Protein AF-A0A925FSD6-F1 (afdb_monomer_lite)

Sequence (139 aa):
MIKRYMHKRERYFAMLNDNRIVRPFDWGTEFITDHPNGDDPRKLFAEYSREMVANSAEFFFSPEISDFDLEGNQLIWTSGIKTPSIENNTSYATYFPHETNKKSAVLVLPHWNAKAGTYFDLCKFFNKVGISALRLTLP

pLDDT: mean 90.01, std 7.44, range [60.88, 97.56]

Radius of gyration: 20.91 Å; chains: 1; bounding box: 50×46×48 Å

Structure (mmCIF, N/CA/C/O backbone):
data_AF-A0A925FSD6-F1
#
_entry.id   AF-A0A925FSD6-F1
#
loop_
_atom_site.group_PDB
_atom_site.id
_atom_site.type_symbol
_atom_site.label_atom_id
_atom_site.label_alt_id
_atom_site.label_comp_id
_atom_site.label_asym_id
_atom_site.label_entity_id
_atom_site.label_seq_id
_atom_site.pdbx_PDB_ins_code
_atom_site.Cartn_x
_atom_site.Cartn_y
_atom_site.Cartn_z
_atom_site.occupancy
_atom_site.B_iso_or_equiv
_atom_site.auth_seq_id
_atom_site.auth_comp_id
_atom_site.auth_asym_id
_atom_site.auth_atom_id
_atom_site.pdbx_PDB_model_num
ATOM 1 N N . MET A 1 1 ? -28.903 21.235 -17.300 1.00 74.19 1 MET A N 1
ATOM 2 C CA . MET A 1 1 ? -28.249 22.291 -16.488 1.00 74.19 1 MET A CA 1
ATOM 3 C C . MET A 1 1 ? -26.947 21.803 -15.840 1.00 74.19 1 MET A C 1
ATOM 5 O O . MET A 1 1 ? -25.910 22.399 -16.099 1.00 74.19 1 MET A O 1
ATOM 9 N N . ILE A 1 2 ? -26.963 20.671 -15.122 1.00 90.38 2 ILE A N 1
ATOM 10 C CA . ILE A 1 2 ? -25.781 20.072 -14.460 1.00 90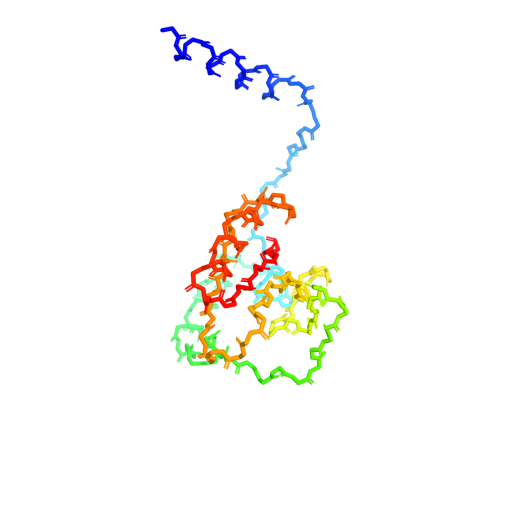.38 2 ILE A CA 1
ATOM 11 C C . ILE A 1 2 ? -24.634 19.740 -15.432 1.00 90.38 2 ILE A C 1
ATOM 13 O O . ILE A 1 2 ? -23.498 20.114 -15.171 1.00 90.38 2 ILE A O 1
ATOM 17 N N . LYS A 1 3 ? -24.922 19.157 -16.605 1.00 93.69 3 LYS A N 1
ATOM 18 C CA . LYS A 1 3 ? -23.896 18.824 -17.615 1.00 93.69 3 LYS A CA 1
ATOM 19 C C . LYS A 1 3 ? -23.024 20.024 -18.028 1.00 93.69 3 LYS A C 1
ATOM 21 O O . LYS A 1 3 ? -21.804 19.927 -18.046 1.00 93.69 3 LYS A O 1
ATOM 26 N N . ARG A 1 4 ? -23.636 21.181 -18.332 1.00 93.00 4 ARG A N 1
ATOM 27 C CA . ARG A 1 4 ? -22.888 22.407 -18.697 1.00 93.00 4 ARG A CA 1
ATOM 28 C C . ARG A 1 4 ? -22.052 22.929 -17.530 1.00 93.00 4 ARG A C 1
ATOM 30 O O . ARG A 1 4 ? -20.959 23.432 -17.764 1.00 93.00 4 ARG A O 1
ATOM 37 N N . TYR A 1 5 ? -22.559 22.814 -16.305 1.00 94.69 5 TYR A N 1
ATOM 38 C CA . TYR A 1 5 ? -21.832 23.200 -15.099 1.00 94.69 5 TYR A CA 1
ATOM 39 C C . TYR A 1 5 ? -20.616 22.293 -14.853 1.00 94.69 5 TYR A C 1
ATOM 41 O O . TYR A 1 5 ? -19.513 22.807 -14.677 1.00 94.69 5 TYR A O 1
ATOM 49 N N . MET A 1 6 ? -20.788 20.968 -14.934 1.00 93.06 6 MET A N 1
ATOM 50 C CA . MET A 1 6 ? -19.700 19.993 -14.787 1.00 93.06 6 MET A CA 1
ATOM 51 C C . MET A 1 6 ? -18.613 20.210 -15.841 1.00 93.06 6 MET A C 1
ATOM 53 O O . MET A 1 6 ? -17.461 20.417 -15.478 1.00 93.06 6 MET A O 1
ATOM 57 N N . HIS A 1 7 ? -18.979 20.317 -17.123 1.00 92.56 7 HIS A N 1
ATOM 58 C CA . HIS A 1 7 ? -18.000 20.561 -18.188 1.00 92.56 7 HIS A CA 1
ATOM 59 C C . HIS A 1 7 ? -17.280 21.910 -18.070 1.00 92.56 7 HIS A C 1
ATOM 61 O O . HIS A 1 7 ? -16.116 22.017 -18.455 1.00 92.56 7 HIS A O 1
ATOM 67 N N . LYS A 1 8 ? -17.949 22.960 -17.566 1.00 94.06 8 LYS A N 1
ATOM 68 C CA . LYS A 1 8 ? -17.285 24.243 -17.288 1.00 94.06 8 LYS A CA 1
ATOM 69 C C . LYS A 1 8 ? -16.263 24.104 -16.160 1.00 94.06 8 LYS A C 1
ATOM 71 O O . LYS A 1 8 ? -15.163 24.626 -16.299 1.00 94.06 8 LYS A O 1
ATOM 76 N N . ARG A 1 9 ? -16.600 23.391 -15.078 1.00 92.62 9 ARG A N 1
ATOM 77 C CA . ARG A 1 9 ? -15.670 23.125 -13.969 1.00 92.62 9 ARG A CA 1
ATOM 78 C C . ARG A 1 9 ? -14.493 22.256 -14.394 1.00 92.62 9 ARG A C 1
ATOM 80 O O . ARG A 1 9 ? -13.369 22.600 -14.060 1.00 92.62 9 ARG A O 1
ATOM 87 N N . GLU A 1 10 ? -14.734 21.181 -15.139 1.00 88.25 10 GLU A N 1
ATOM 88 C CA . GLU A 1 10 ? -13.666 20.323 -15.668 1.00 88.25 10 GLU A CA 1
ATOM 89 C C . GLU A 1 10 ? -12.696 21.117 -16.535 1.00 88.25 10 GLU A C 1
ATOM 91 O O . GLU A 1 10 ? -11.500 21.072 -16.280 1.00 88.25 10 GLU A O 1
ATOM 96 N N . ARG A 1 11 ? -13.197 21.901 -17.505 1.00 88.62 11 ARG A N 1
ATOM 97 C CA . ARG A 1 11 ? -12.330 22.754 -18.335 1.00 88.62 11 ARG A CA 1
ATOM 98 C C . ARG A 1 11 ? -11.541 23.755 -17.503 1.00 88.62 11 ARG A C 1
ATOM 100 O O . ARG A 1 11 ? -10.352 23.907 -17.739 1.00 88.62 11 ARG A O 1
ATOM 107 N N . TYR A 1 12 ? -12.187 24.409 -16.537 1.00 90.69 12 TYR A N 1
ATOM 108 C CA . TYR A 1 12 ? -11.521 25.363 -15.655 1.00 90.69 12 TYR A CA 1
ATOM 109 C C . TYR A 1 12 ? -10.362 24.713 -14.892 1.00 90.69 12 TYR A C 1
ATOM 111 O O . TYR A 1 12 ? -9.248 25.210 -14.971 1.00 90.69 12 TYR A O 1
ATOM 119 N N . PHE A 1 13 ? -10.588 23.577 -14.222 1.00 85.94 13 PHE A N 1
ATOM 120 C CA . PHE A 1 13 ? -9.529 22.886 -13.477 1.00 85.94 13 PHE A CA 1
ATOM 121 C C . PHE A 1 13 ? -8.459 22.267 -14.382 1.00 85.94 13 PHE A C 1
ATOM 123 O O . PHE A 1 13 ? -7.284 22.317 -14.034 1.00 85.94 13 PHE A O 1
ATOM 130 N N . ALA A 1 14 ? -8.841 21.727 -15.542 1.00 81.31 14 ALA A N 1
ATOM 131 C CA . ALA A 1 14 ? -7.902 21.158 -16.506 1.00 81.31 14 ALA A CA 1
ATOM 132 C C . ALA A 1 14 ? -6.967 22.211 -17.122 1.00 81.31 14 ALA A C 1
ATOM 134 O O . ALA A 1 14 ? -5.852 21.873 -17.499 1.00 81.31 14 ALA A O 1
ATOM 135 N N . MET A 1 15 ? -7.416 23.467 -17.226 1.00 84.25 15 MET A N 1
ATOM 136 C CA . MET A 1 15 ? -6.644 24.588 -17.780 1.00 84.25 15 MET A CA 1
ATOM 137 C C . MET A 1 15 ? -5.989 25.468 -16.705 1.00 84.25 15 MET A C 1
ATOM 139 O O . MET A 1 15 ? -5.279 26.406 -17.047 1.00 84.25 15 MET A O 1
ATOM 143 N N . LEU A 1 16 ? -6.242 25.209 -15.417 1.00 82.44 16 LEU A N 1
ATOM 144 C CA . LEU A 1 16 ? -5.769 26.066 -14.326 1.00 82.44 16 LEU A CA 1
ATOM 145 C C . LEU A 1 16 ? -4.259 25.965 -14.094 1.00 82.44 16 LEU A C 1
ATOM 147 O O . LEU A 1 16 ? -3.644 26.917 -13.626 1.00 82.44 16 LEU A O 1
ATOM 151 N N . ASN A 1 17 ? -3.688 24.798 -14.395 1.00 73.00 17 ASN A N 1
ATOM 152 C CA . ASN A 1 17 ? -2.285 24.485 -14.172 1.00 73.00 17 ASN A CA 1
ATOM 153 C C . ASN A 1 17 ? -1.657 24.062 -15.503 1.00 73.00 17 ASN A C 1
ATOM 155 O O . ASN A 1 17 ? -2.080 23.062 -16.079 1.00 73.00 17 ASN A O 1
ATOM 159 N N . ASP A 1 18 ? -0.614 24.765 -15.943 1.00 68.25 18 ASP A N 1
ATOM 160 C CA . ASP A 1 18 ? 0.196 24.393 -17.117 1.00 68.25 18 ASP A CA 1
ATOM 161 C C . ASP A 1 18 ? 1.477 23.634 -16.715 1.00 68.25 18 ASP A C 1
ATOM 163 O O . ASP A 1 18 ? 2.457 23.547 -17.444 1.00 68.25 18 ASP A O 1
ATOM 167 N N . ASN A 1 19 ? 1.480 23.037 -15.517 1.00 75.56 19 ASN A N 1
ATOM 168 C CA . ASN A 1 19 ? 2.630 22.312 -14.960 1.00 75.56 19 ASN A CA 1
ATOM 169 C C . ASN A 1 19 ? 2.820 20.925 -15.606 1.00 75.56 19 ASN A C 1
ATOM 171 O O . ASN A 1 19 ? 3.410 20.022 -15.007 1.00 75.56 19 ASN A O 1
ATOM 175 N N . ARG A 1 20 ? 2.251 20.700 -16.794 1.00 77.25 20 ARG A N 1
ATOM 176 C CA . ARG A 1 20 ? 2.264 19.399 -17.451 1.00 77.25 20 ARG A CA 1
ATOM 177 C C . ARG A 1 20 ? 3.593 19.222 -18.171 1.00 77.25 20 ARG A C 1
ATOM 179 O O . ARG A 1 20 ? 3.814 19.754 -19.251 1.00 77.25 20 AR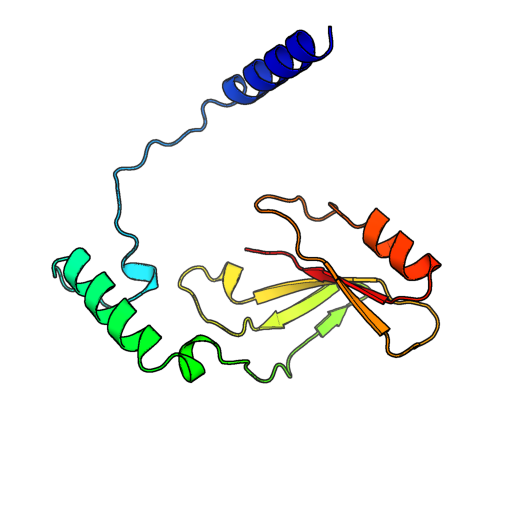G A O 1
ATOM 186 N N . ILE A 1 21 ? 4.471 18.431 -17.573 1.00 82.06 21 ILE A N 1
ATOM 187 C CA . ILE A 1 21 ? 5.751 18.081 -18.181 1.00 82.06 21 ILE A CA 1
ATOM 188 C C . ILE A 1 21 ? 5.504 16.961 -19.195 1.00 82.06 21 ILE A C 1
ATOM 190 O O . ILE A 1 21 ? 5.141 15.845 -18.819 1.00 82.06 21 ILE A O 1
ATOM 194 N N . VAL A 1 22 ? 5.690 17.253 -20.483 1.00 85.88 22 VAL A N 1
ATOM 195 C CA . VAL A 1 22 ? 5.730 16.218 -21.523 1.00 85.88 22 VAL A CA 1
ATOM 196 C C . VAL A 1 22 ? 7.070 15.502 -21.405 1.00 85.88 22 VAL A C 1
ATOM 198 O O . VAL A 1 22 ? 8.120 16.109 -21.604 1.00 85.88 22 VAL A O 1
ATOM 201 N N . ARG A 1 23 ? 7.035 14.218 -21.048 1.00 86.31 23 ARG A N 1
ATOM 202 C CA . ARG A 1 23 ? 8.223 13.362 -21.002 1.00 86.31 23 ARG A CA 1
ATOM 203 C C . ARG A 1 23 ? 8.308 12.524 -22.281 1.00 86.31 23 ARG A C 1
ATOM 205 O O . ARG A 1 23 ? 7.257 12.183 -22.832 1.00 86.31 23 ARG A O 1
ATOM 212 N N . PRO A 1 24 ? 9.521 12.209 -22.769 1.00 92.12 24 PRO A N 1
ATOM 213 C CA . PRO A 1 24 ? 9.674 11.196 -23.805 1.00 92.12 24 PRO A CA 1
ATOM 214 C C . PRO A 1 24 ? 9.104 9.861 -23.313 1.00 92.12 24 PRO A C 1
ATOM 216 O O . PRO A 1 24 ? 9.014 9.620 -22.109 1.00 92.12 24 PRO A O 1
ATOM 219 N N . PHE A 1 25 ? 8.695 9.015 -24.256 1.00 90.62 25 PHE A N 1
ATOM 220 C CA . PHE A 1 25 ? 8.275 7.659 -23.932 1.00 90.62 25 PHE A CA 1
ATOM 221 C C . PHE A 1 25 ? 9.445 6.888 -23.315 1.00 90.62 25 PHE A C 1
ATOM 223 O O . PHE A 1 25 ? 10.552 6.922 -23.852 1.00 90.62 25 PHE A O 1
ATOM 230 N N . ASP A 1 26 ? 9.160 6.186 -22.224 1.00 88.19 26 ASP A N 1
ATOM 231 C CA . ASP A 1 26 ? 10.088 5.290 -21.551 1.00 88.19 26 ASP A CA 1
ATOM 232 C C . ASP A 1 26 ? 9.382 3.960 -21.277 1.00 88.19 26 ASP A C 1
ATOM 234 O O . ASP A 1 26 ? 8.165 3.922 -21.065 1.00 88.19 26 ASP A O 1
ATOM 238 N N . TRP A 1 27 ? 10.138 2.869 -21.324 1.00 89.88 27 TRP A N 1
ATOM 239 C CA . TRP A 1 27 ? 9.614 1.518 -21.152 1.00 89.88 27 TRP A CA 1
ATOM 240 C C . TRP A 1 27 ? 9.415 1.146 -19.682 1.00 89.88 27 TRP A C 1
ATOM 242 O O . TRP A 1 27 ? 8.626 0.244 -19.408 1.00 89.88 27 TRP A O 1
ATOM 252 N N . GLY A 1 28 ? 10.097 1.817 -18.748 1.00 89.50 28 GLY A N 1
ATOM 253 C CA . GLY A 1 28 ? 9.998 1.503 -17.321 1.00 89.50 28 GLY A CA 1
ATOM 254 C C . GLY A 1 28 ? 10.665 0.172 -16.954 1.00 89.50 28 GLY A C 1
ATOM 255 O O . GLY A 1 28 ? 10.182 -0.548 -16.080 1.00 89.50 28 GLY A O 1
ATOM 256 N N . THR A 1 29 ? 11.730 -0.219 -17.663 1.00 90.62 29 THR A N 1
ATOM 257 C CA . THR A 1 29 ? 12.426 -1.497 -17.426 1.00 90.62 29 THR A CA 1
ATOM 258 C C . THR A 1 29 ? 13.055 -1.583 -16.036 1.00 90.62 29 THR A C 1
ATOM 260 O O . THR A 1 29 ? 13.195 -2.675 -15.498 1.00 90.62 29 THR A O 1
ATOM 263 N N . GLU A 1 30 ? 13.358 -0.444 -15.417 1.00 86.75 30 GLU A N 1
ATOM 264 C CA . GLU A 1 30 ? 13.863 -0.324 -14.047 1.00 86.75 30 GLU A CA 1
ATOM 265 C C . GLU A 1 30 ? 12.923 -0.902 -12.975 1.00 86.75 30 GLU A C 1
ATOM 267 O O . GLU A 1 30 ? 13.350 -1.127 -11.847 1.00 86.75 30 GLU A O 1
ATOM 272 N N . PHE A 1 31 ? 11.649 -1.154 -13.303 1.00 87.44 31 PHE A N 1
ATOM 273 C CA . PHE A 1 31 ? 10.684 -1.768 -12.384 1.00 87.44 31 PHE A CA 1
ATOM 274 C C . PHE A 1 31 ? 10.611 -3.298 -12.490 1.00 87.44 31 PHE A C 1
ATOM 276 O O . PHE A 1 31 ? 9.952 -3.923 -11.663 1.00 87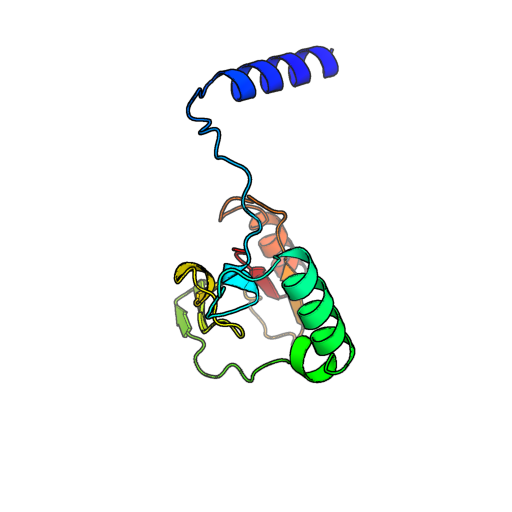.44 31 PHE A O 1
ATOM 283 N N . ILE A 1 32 ? 11.249 -3.901 -13.500 1.00 88.56 32 ILE A N 1
ATOM 284 C CA . ILE A 1 32 ? 11.234 -5.358 -13.727 1.00 88.56 32 ILE A CA 1
ATOM 285 C C . ILE A 1 32 ? 12.631 -5.987 -13.767 1.00 88.56 32 ILE A C 1
ATOM 287 O O . ILE A 1 32 ? 12.746 -7.207 -13.700 1.00 88.56 32 ILE A O 1
ATOM 291 N N . THR A 1 33 ? 13.688 -5.182 -13.886 1.00 83.44 33 THR A N 1
ATOM 292 C CA . THR A 1 33 ? 15.079 -5.640 -13.842 1.00 83.44 33 THR A CA 1
ATOM 293 C C . THR A 1 33 ? 15.971 -4.605 -13.164 1.00 83.44 33 THR A C 1
ATOM 295 O O . THR A 1 33 ? 15.855 -3.406 -13.419 1.00 83.44 33 THR A O 1
ATOM 298 N N . ASP A 1 34 ? 16.904 -5.076 -12.334 1.00 73.62 34 ASP A N 1
ATOM 299 C CA . ASP A 1 34 ? 17.904 -4.226 -11.684 1.00 73.62 34 ASP A CA 1
ATOM 300 C C . ASP A 1 34 ? 18.950 -3.702 -12.680 1.00 73.62 34 ASP A C 1
ATOM 302 O O . ASP A 1 34 ? 19.581 -2.668 -12.444 1.00 73.62 34 ASP A O 1
ATOM 306 N N . HIS A 1 35 ? 19.181 -4.422 -13.785 1.00 68.31 35 HIS A N 1
ATOM 307 C CA . HIS A 1 35 ? 20.205 -4.112 -14.785 1.00 68.31 35 HIS A CA 1
ATOM 308 C C . HIS A 1 35 ? 19.591 -4.166 -16.187 1.00 68.31 35 HIS A C 1
ATOM 310 O O . HIS A 1 35 ? 19.655 -5.207 -16.850 1.00 68.31 35 HIS A O 1
ATOM 316 N N . PRO A 1 36 ? 19.015 -3.057 -16.681 1.00 62.44 36 PRO A N 1
ATOM 317 C CA . PRO A 1 36 ? 18.691 -2.930 -18.088 1.00 62.44 36 PRO A CA 1
ATOM 318 C C . PRO A 1 36 ? 20.014 -2.779 -18.849 1.00 62.44 36 PRO A C 1
ATOM 320 O O . PRO A 1 36 ? 20.438 -1.680 -19.206 1.00 62.44 36 PRO A O 1
ATOM 323 N N . ASN A 1 37 ? 20.711 -3.892 -19.092 1.00 60.88 37 ASN A N 1
ATOM 324 C CA . ASN A 1 37 ? 21.642 -3.946 -20.215 1.00 60.88 37 ASN A CA 1
ATOM 325 C C . ASN A 1 37 ? 20.849 -3.505 -21.454 1.00 60.88 37 ASN A C 1
ATOM 327 O O . ASN A 1 37 ? 19.639 -3.707 -21.482 1.00 60.88 37 ASN A O 1
ATOM 331 N N . GLY A 1 38 ? 21.481 -2.859 -22.440 1.00 63.38 38 GLY A N 1
ATOM 332 C CA . GLY A 1 38 ? 20.823 -2.249 -23.615 1.00 63.38 38 GLY A CA 1
ATOM 333 C C . GLY A 1 38 ? 20.079 -3.212 -24.562 1.00 63.38 38 GLY A C 1
ATOM 334 O O . GLY A 1 38 ? 20.017 -2.976 -25.767 1.00 63.38 38 GLY A O 1
ATOM 335 N N . ASP A 1 39 ? 19.567 -4.309 -24.021 1.00 73.06 39 ASP A N 1
ATOM 336 C CA . ASP A 1 39 ? 18.676 -5.294 -24.582 1.00 73.06 39 ASP A CA 1
ATOM 337 C C . ASP A 1 39 ? 17.335 -4.682 -24.993 1.00 73.06 39 ASP A C 1
ATOM 339 O O . ASP A 1 39 ? 16.872 -3.653 -24.498 1.00 73.06 39 ASP A O 1
ATOM 343 N N . ASP A 1 40 ? 16.690 -5.354 -25.942 1.00 88.69 40 ASP A N 1
ATOM 344 C CA . ASP A 1 40 ? 15.381 -4.963 -26.443 1.00 88.69 40 ASP A CA 1
ATOM 345 C C . ASP A 1 40 ? 14.333 -5.053 -25.313 1.00 88.69 40 ASP A C 1
ATOM 347 O O . ASP A 1 40 ? 14.056 -6.162 -24.840 1.00 88.69 40 ASP A O 1
ATOM 351 N N . PRO A 1 41 ? 13.684 -3.940 -24.916 1.00 90.75 41 PRO A N 1
ATOM 352 C CA . PRO A 1 41 ? 12.741 -3.920 -23.797 1.00 90.75 41 PRO A CA 1
ATOM 353 C C . PRO A 1 41 ? 11.576 -4.890 -24.000 1.00 90.75 41 PRO A C 1
ATOM 355 O O . PRO A 1 41 ? 11.063 -5.465 -23.045 1.00 90.75 41 PRO A O 1
ATOM 358 N N . ARG A 1 42 ? 11.190 -5.167 -25.250 1.00 91.62 42 ARG A N 1
ATOM 359 C CA . ARG A 1 42 ? 10.130 -6.139 -25.554 1.00 91.62 42 ARG A CA 1
ATOM 360 C C . ARG A 1 42 ? 10.520 -7.555 -25.143 1.00 91.62 42 ARG A C 1
ATOM 362 O O . ARG A 1 42 ? 9.663 -8.309 -24.689 1.00 91.62 42 ARG A O 1
ATOM 369 N N . LYS A 1 43 ? 11.795 -7.919 -25.316 1.00 91.38 43 LYS A N 1
ATOM 370 C CA . LYS A 1 43 ? 12.310 -9.231 -24.910 1.00 91.38 43 LYS A CA 1
ATOM 371 C C . LYS A 1 43 ? 12.352 -9.337 -23.393 1.00 91.38 43 LYS A C 1
ATOM 373 O O . LYS A 1 43 ? 11.830 -10.316 -22.873 1.00 91.38 43 LYS A O 1
ATOM 378 N N . LEU A 1 44 ? 12.841 -8.293 -22.717 1.00 91.50 44 LEU A N 1
ATOM 379 C CA . LEU A 1 44 ? 12.853 -8.214 -21.254 1.00 91.50 44 LEU A CA 1
ATOM 380 C C . LEU A 1 44 ? 11.452 -8.442 -20.671 1.00 91.50 44 LEU A C 1
ATOM 382 O O . LEU A 1 44 ? 11.261 -9.342 -19.859 1.00 91.50 44 LEU A O 1
ATOM 386 N N . PHE A 1 45 ? 10.440 -7.711 -21.147 1.00 93.00 45 PHE A N 1
ATOM 387 C CA . PHE A 1 45 ? 9.064 -7.893 -20.671 1.00 93.00 45 PHE A CA 1
ATOM 388 C C . PHE A 1 45 ? 8.490 -9.280 -20.989 1.00 93.00 45 PHE A C 1
ATOM 390 O O . PHE A 1 45 ? 7.763 -9.841 -20.167 1.00 93.00 45 PHE A O 1
ATOM 397 N N . ALA A 1 46 ? 8.788 -9.844 -22.163 1.00 93.81 46 ALA A N 1
ATOM 398 C CA . ALA A 1 46 ? 8.299 -11.167 -22.546 1.00 93.81 46 ALA A CA 1
ATOM 399 C C . ALA A 1 46 ? 8.915 -12.287 -21.691 1.00 93.81 46 ALA A C 1
ATOM 401 O O . ALA A 1 46 ? 8.217 -13.234 -21.325 1.00 93.81 46 ALA A O 1
ATOM 402 N N . GLU A 1 47 ? 10.206 -12.186 -21.379 1.00 93.00 47 GLU A N 1
ATOM 403 C CA . GLU A 1 47 ? 10.923 -13.131 -20.520 1.00 93.00 47 GLU A CA 1
ATOM 404 C C . GLU A 1 47 ? 10.465 -13.008 -19.071 1.00 93.00 47 GLU A C 1
ATOM 406 O O . GLU A 1 47 ? 10.027 -14.007 -18.502 1.00 93.00 47 GLU A O 1
ATOM 411 N N . TYR A 1 48 ? 10.420 -11.785 -18.538 1.00 92.75 48 TYR A N 1
ATOM 412 C CA . TYR A 1 48 ? 9.904 -11.504 -17.200 1.00 92.75 48 TYR A CA 1
ATOM 413 C C . TYR A 1 48 ? 8.478 -12.038 -17.020 1.00 92.75 48 TYR A C 1
ATOM 415 O O . TYR A 1 48 ? 8.184 -12.753 -16.067 1.00 92.75 48 TYR A O 1
ATOM 423 N N . SER A 1 49 ? 7.584 -11.769 -17.977 1.00 94.81 49 SER A N 1
ATOM 424 C CA . SER A 1 49 ? 6.201 -12.262 -17.915 1.00 94.81 49 SER A CA 1
ATOM 425 C C . SER A 1 49 ? 6.138 -13.789 -17.910 1.00 94.81 49 SER A C 1
ATOM 427 O O . SER A 1 49 ? 5.340 -14.372 -17.179 1.00 94.81 49 SER A O 1
ATOM 429 N N . ARG A 1 50 ? 6.975 -14.457 -18.715 1.00 96.12 50 ARG A N 1
ATOM 430 C CA . ARG A 1 50 ? 7.043 -15.924 -18.756 1.00 96.12 50 ARG A CA 1
ATOM 431 C C . ARG A 1 50 ? 7.501 -16.489 -17.414 1.00 96.12 50 ARG A C 1
ATOM 433 O O . ARG A 1 50 ? 6.915 -17.461 -16.946 1.00 96.12 50 ARG A O 1
ATOM 440 N N . GLU A 1 51 ? 8.518 -15.883 -16.814 1.00 94.75 51 GLU A N 1
ATOM 441 C CA . GLU A 1 51 ? 9.059 -16.284 -15.517 1.00 94.75 51 GLU A CA 1
ATOM 442 C C . GLU A 1 51 ? 8.051 -16.071 -14.384 1.00 94.75 51 GLU A C 1
ATOM 444 O O . GLU A 1 51 ? 7.781 -17.004 -13.632 1.00 94.75 51 GLU A O 1
ATOM 449 N N . MET A 1 52 ? 7.413 -14.899 -14.308 1.00 94.31 52 MET A N 1
ATOM 450 C CA . MET A 1 52 ? 6.425 -14.599 -13.263 1.00 94.31 52 MET A CA 1
ATOM 451 C C . MET A 1 52 ? 5.186 -15.487 -13.352 1.00 94.31 52 MET A C 1
ATOM 453 O O . MET A 1 52 ? 4.622 -15.874 -12.331 1.00 94.31 52 MET A O 1
ATOM 457 N N . VAL A 1 53 ? 4.768 -15.860 -14.564 1.00 96.25 53 VAL A N 1
ATOM 458 C CA . VAL A 1 53 ? 3.680 -16.830 -14.748 1.00 96.25 53 VAL A CA 1
ATOM 459 C C . VAL A 1 53 ? 4.112 -18.231 -14.310 1.00 96.25 53 VAL A C 1
ATOM 461 O O . VAL A 1 53 ? 3.330 -18.923 -13.661 1.00 96.25 53 VAL A O 1
ATOM 464 N N . ALA A 1 54 ? 5.339 -18.655 -14.631 1.00 97.56 54 ALA A N 1
ATOM 465 C CA . ALA A 1 54 ? 5.861 -19.957 -14.211 1.00 97.56 54 ALA A CA 1
ATOM 466 C C . ALA A 1 54 ? 6.045 -20.053 -12.684 1.00 97.56 54 ALA A C 1
ATOM 468 O O . ALA A 1 54 ? 5.801 -21.112 -12.108 1.00 97.56 54 ALA A O 1
ATOM 469 N N . ASN A 1 55 ? 6.405 -18.942 -12.034 1.00 95.81 55 ASN A N 1
ATOM 470 C CA . ASN A 1 55 ? 6.653 -18.830 -10.596 1.00 95.81 55 ASN A CA 1
ATOM 471 C C . ASN A 1 55 ? 5.563 -18.013 -9.878 1.00 95.81 55 ASN A C 1
ATOM 473 O O . ASN A 1 55 ? 5.838 -17.251 -8.953 1.00 95.81 55 ASN A O 1
ATOM 477 N N . SER A 1 56 ? 4.296 -18.166 -10.277 1.00 94.88 56 SER A N 1
ATOM 478 C CA . SER A 1 56 ? 3.211 -17.294 -9.800 1.00 94.88 56 SER A CA 1
ATOM 479 C C . SER A 1 56 ? 3.016 -17.309 -8.280 1.00 94.88 56 SER A C 1
ATOM 481 O O . SER A 1 56 ? 2.564 -16.322 -7.709 1.00 94.88 56 SER A O 1
ATOM 483 N N . ALA A 1 57 ? 3.336 -18.423 -7.616 1.00 94.19 57 ALA A N 1
ATOM 484 C CA . ALA A 1 57 ? 3.259 -18.521 -6.159 1.00 94.19 57 ALA A CA 1
ATOM 485 C C . ALA A 1 57 ? 4.251 -17.576 -5.461 1.00 94.19 57 ALA A C 1
ATOM 487 O O . ALA A 1 57 ? 3.909 -16.983 -4.443 1.00 94.19 57 ALA A O 1
ATOM 488 N N . GLU A 1 58 ? 5.447 -17.416 -6.030 1.00 90.19 58 GLU A N 1
ATOM 489 C CA . GLU A 1 58 ? 6.438 -16.453 -5.558 1.00 90.19 58 GLU A CA 1
ATOM 490 C C . GLU A 1 58 ? 6.019 -15.027 -5.915 1.00 90.19 58 GLU A C 1
ATOM 492 O O . GLU A 1 58 ? 6.134 -14.144 -5.082 1.00 90.19 58 GLU A O 1
ATOM 497 N N . PHE A 1 59 ? 5.434 -14.797 -7.094 1.00 88.12 59 PHE A N 1
ATOM 498 C CA . PHE A 1 59 ? 4.937 -13.467 -7.469 1.00 88.12 59 PHE A CA 1
ATOM 499 C C . PHE A 1 59 ? 3.805 -12.960 -6.555 1.00 88.12 59 PHE A C 1
ATOM 501 O O . PHE A 1 59 ? 3.779 -11.790 -6.182 1.00 88.12 59 PHE A O 1
ATOM 508 N N . PHE A 1 60 ? 2.869 -13.835 -6.173 1.00 89.88 60 PHE A N 1
ATOM 509 C CA . PHE A 1 60 ? 1.750 -13.516 -5.275 1.00 89.88 60 PHE A CA 1
ATOM 510 C C . PHE A 1 60 ? 2.033 -13.866 -3.808 1.00 89.88 60 PHE A C 1
ATOM 512 O O . PHE A 1 60 ? 1.095 -14.087 -3.034 1.00 89.88 60 PHE A O 1
ATOM 519 N N . PHE A 1 61 ? 3.306 -13.954 -3.418 1.00 91.31 61 PHE A N 1
ATOM 520 C CA . PHE A 1 61 ? 3.658 -14.268 -2.041 1.00 91.31 61 PHE A CA 1
ATOM 521 C C . PHE A 1 61 ? 3.117 -13.212 -1.066 1.00 91.31 61 PHE A C 1
ATOM 523 O O . PHE A 1 61 ? 2.967 -12.034 -1.389 1.00 91.31 61 PHE A O 1
ATOM 530 N N . SER A 1 62 ? 2.844 -13.647 0.162 1.00 88.00 62 SER A N 1
ATOM 531 C CA . SER A 1 62 ? 2.506 -12.762 1.273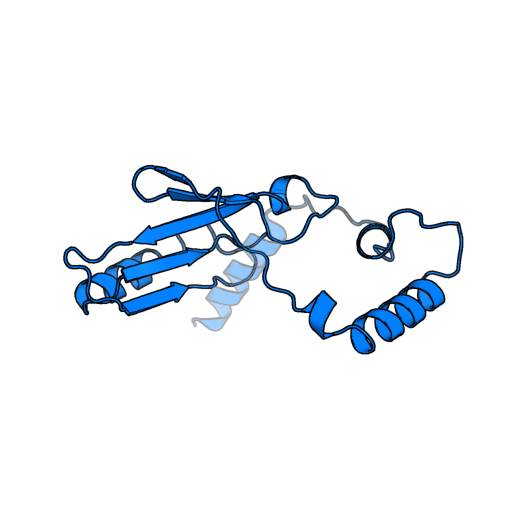 1.00 88.00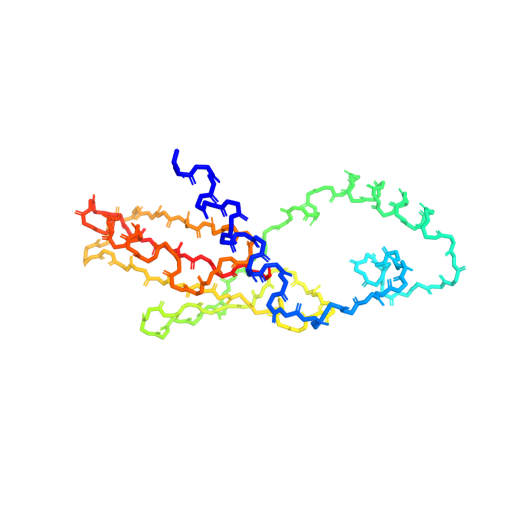 62 SER A CA 1
ATOM 532 C C . SER A 1 62 ? 3.623 -12.863 2.307 1.00 88.00 62 SER A C 1
ATOM 534 O O . SER A 1 62 ? 3.724 -13.909 2.954 1.00 88.00 62 SER A O 1
ATOM 536 N N . PRO A 1 63 ? 4.466 -11.831 2.480 1.00 88.62 63 PRO A N 1
ATOM 537 C CA . PRO A 1 63 ? 5.463 -11.843 3.537 1.00 88.62 63 PRO A CA 1
ATOM 538 C C . PRO A 1 63 ? 4.794 -11.781 4.908 1.00 88.62 63 PRO A C 1
ATOM 540 O O . PRO A 1 63 ? 3.706 -11.222 5.071 1.00 88.62 63 PRO A O 1
ATOM 543 N N . GLU A 1 64 ? 5.467 -12.345 5.905 1.00 90.81 64 GLU A N 1
ATOM 544 C CA . GLU A 1 64 ? 5.113 -12.101 7.297 1.00 90.81 64 GLU A CA 1
ATOM 545 C C . GLU A 1 64 ? 5.483 -10.658 7.660 1.00 90.81 64 GLU A C 1
ATOM 547 O O . GLU A 1 64 ? 6.613 -10.225 7.438 1.00 90.81 64 GLU A O 1
ATOM 552 N N . ILE A 1 65 ? 4.522 -9.912 8.206 1.00 91.00 65 ILE A N 1
ATOM 553 C CA . ILE A 1 65 ? 4.712 -8.532 8.660 1.00 91.00 65 ILE A CA 1
ATOM 554 C C . ILE A 1 65 ? 4.740 -8.552 10.186 1.00 91.00 65 ILE A C 1
ATOM 556 O O . ILE A 1 65 ? 3.720 -8.816 10.824 1.00 91.00 65 ILE A O 1
ATOM 560 N N . SER A 1 66 ? 5.905 -8.277 10.767 1.00 92.69 66 SER A N 1
ATOM 561 C CA . SER A 1 66 ? 6.135 -8.312 12.219 1.00 92.69 66 SER A CA 1
ATOM 562 C C . SER A 1 66 ? 6.579 -6.970 12.804 1.00 92.69 66 SER A C 1
ATOM 564 O O . SER A 1 66 ? 6.608 -6.815 14.021 1.00 92.69 66 SER A O 1
ATOM 566 N N . ASP A 1 67 ? 6.880 -5.993 11.952 1.00 95.94 67 ASP A N 1
ATOM 567 C CA . ASP A 1 67 ? 7.443 -4.687 12.294 1.00 95.94 67 ASP A CA 1
ATOM 568 C C . ASP A 1 67 ? 6.405 -3.557 12.253 1.00 95.94 67 ASP A C 1
ATOM 570 O O . ASP A 1 67 ? 6.751 -2.388 12.087 1.00 95.94 67 ASP A O 1
ATOM 574 N N . PHE A 1 68 ? 5.120 -3.897 12.371 1.00 95.62 68 PHE A N 1
ATOM 575 C CA . PHE A 1 68 ? 4.075 -2.888 12.354 1.00 95.62 68 PHE A CA 1
ATOM 576 C C . PHE A 1 68 ? 4.116 -2.027 13.621 1.00 95.62 68 PHE A C 1
ATOM 578 O O . PHE A 1 68 ? 4.251 -2.531 14.737 1.00 95.62 68 PHE A O 1
ATOM 585 N N . ASP A 1 69 ? 3.925 -0.727 13.435 1.00 97.31 69 ASP A N 1
ATOM 586 C CA . ASP A 1 69 ? 3.848 0.263 14.499 1.00 97.31 69 ASP A CA 1
ATOM 587 C C . ASP A 1 69 ? 2.523 1.024 14.416 1.00 97.31 69 ASP A C 1
ATOM 589 O O . ASP A 1 69 ? 2.108 1.475 13.342 1.00 97.31 69 ASP A O 1
ATOM 593 N N . LEU A 1 70 ? 1.831 1.120 15.552 1.00 96.62 70 LEU A N 1
ATOM 594 C CA . LEU A 1 70 ? 0.532 1.772 15.675 1.00 96.62 70 LEU A CA 1
ATOM 595 C C . LEU A 1 70 ? 0.635 2.936 16.659 1.00 96.62 70 LEU A C 1
ATOM 597 O O . LEU A 1 70 ? 0.523 2.757 17.874 1.00 96.62 70 LEU A O 1
ATOM 601 N N . GLU A 1 71 ? 0.734 4.144 16.115 1.00 96.69 71 GLU A N 1
ATOM 602 C CA . GLU A 1 71 ? 0.711 5.386 16.881 1.00 96.69 71 GLU A CA 1
ATOM 603 C C . GLU A 1 71 ? -0.654 6.072 16.731 1.00 96.69 71 GLU A C 1
ATOM 605 O O . GLU A 1 71 ? -1.018 6.631 15.690 1.00 96.69 71 GLU A O 1
ATOM 610 N N . GLY A 1 72 ? -1.466 6.002 17.789 1.00 95.38 72 GLY A N 1
ATOM 611 C CA . GLY A 1 72 ? -2.842 6.495 17.765 1.00 95.38 72 GLY A CA 1
ATOM 612 C C . GLY A 1 72 ? -3.689 5.749 16.730 1.00 95.38 72 GLY A C 1
ATOM 613 O O . GLY A 1 72 ? -4.049 4.593 16.934 1.00 95.38 72 GLY A O 1
ATOM 614 N N . ASN A 1 73 ? -4.012 6.420 15.621 1.00 95.25 73 ASN A N 1
ATOM 615 C CA . ASN A 1 73 ? -4.776 5.839 14.511 1.00 95.25 73 ASN A CA 1
ATOM 616 C C . ASN A 1 73 ? -3.911 5.579 13.269 1.00 95.25 73 ASN A C 1
ATOM 618 O O . ASN A 1 73 ? -4.449 5.174 12.241 1.00 95.25 73 ASN A O 1
ATOM 622 N N . GLN A 1 74 ? -2.610 5.861 13.307 1.00 96.56 74 GLN A N 1
ATOM 623 C CA . GLN A 1 74 ? -1.718 5.674 12.170 1.00 96.56 74 GLN A CA 1
ATOM 624 C C . GLN A 1 74 ? -0.975 4.351 12.316 1.00 96.56 74 GLN A C 1
ATOM 626 O O . GLN A 1 74 ? -0.300 4.130 13.313 1.00 96.56 74 GLN A O 1
ATOM 631 N N . LEU A 1 75 ? -1.122 3.481 11.320 1.00 96.69 75 LEU A N 1
ATOM 632 C CA . LEU A 1 75 ? -0.450 2.189 11.251 1.00 96.69 75 LEU A CA 1
ATOM 633 C C . LEU A 1 75 ? 0.598 2.237 10.138 1.00 96.69 75 LEU A C 1
ATOM 635 O O . LEU A 1 75 ? 0.273 2.625 9.010 1.00 96.69 75 LEU A O 1
ATOM 639 N N . ILE A 1 76 ? 1.831 1.854 10.454 1.00 96.75 76 ILE A N 1
ATOM 640 C CA . ILE A 1 76 ? 2.979 1.871 9.540 1.00 96.75 76 ILE A CA 1
ATOM 641 C C . ILE A 1 76 ? 3.688 0.519 9.614 1.00 96.75 76 ILE A C 1
ATOM 643 O O . ILE A 1 76 ? 3.768 -0.062 10.689 1.00 96.75 76 ILE A O 1
ATOM 647 N N . TRP A 1 77 ? 4.162 -0.001 8.484 1.00 96.50 77 TRP A N 1
ATOM 648 C CA . TRP A 1 77 ? 4.982 -1.218 8.426 1.00 96.50 77 TRP A CA 1
ATOM 649 C C . TRP A 1 77 ? 5.823 -1.249 7.146 1.00 96.50 77 TRP A C 1
ATOM 651 O O . TRP A 1 77 ? 5.561 -0.490 6.202 1.00 96.50 77 TRP A O 1
ATOM 661 N N . THR A 1 78 ? 6.818 -2.133 7.088 1.00 95.56 78 THR A N 1
ATOM 662 C CA . THR A 1 78 ? 7.616 -2.331 5.871 1.00 95.56 78 THR A CA 1
ATOM 663 C C . THR A 1 78 ? 6.775 -2.978 4.771 1.00 95.56 78 THR A C 1
ATOM 665 O O . THR A 1 78 ? 6.091 -3.977 4.988 1.00 95.56 78 THR A O 1
ATOM 668 N N . SER A 1 79 ? 6.814 -2.413 3.561 1.00 92.56 79 SER A N 1
ATOM 669 C CA . SER A 1 79 ? 6.137 -2.993 2.397 1.00 92.56 79 SER A CA 1
ATOM 670 C C . SER A 1 79 ? 6.649 -4.403 2.109 1.00 92.56 79 SER A C 1
ATOM 672 O O . SER A 1 79 ? 7.844 -4.679 2.201 1.00 92.56 79 SER A O 1
ATOM 674 N N . GLY A 1 80 ? 5.743 -5.291 1.696 1.00 90.31 80 GLY A N 1
ATOM 675 C CA . GLY A 1 80 ? 6.102 -6.657 1.325 1.00 90.31 80 GLY A CA 1
ATOM 676 C C . GLY A 1 80 ? 6.957 -6.757 0.060 1.00 90.31 80 GLY A C 1
ATOM 677 O O . GLY A 1 80 ? 7.575 -7.787 -0.183 1.00 90.31 80 GLY A O 1
ATOM 678 N N . ILE A 1 81 ? 7.008 -5.684 -0.730 1.00 89.19 81 ILE A N 1
ATOM 679 C CA . ILE A 1 81 ? 7.843 -5.574 -1.921 1.00 89.19 81 ILE A CA 1
ATOM 680 C C . ILE A 1 81 ? 8.775 -4.376 -1.786 1.00 89.19 81 ILE A C 1
ATOM 682 O O . ILE A 1 81 ? 8.390 -3.316 -1.288 1.00 89.19 81 ILE A O 1
ATOM 686 N N . LYS A 1 82 ? 10.001 -4.535 -2.279 1.00 89.94 82 LYS A N 1
ATOM 687 C CA . LYS A 1 82 ? 10.952 -3.437 -2.413 1.00 89.94 82 LYS A CA 1
ATOM 688 C C . LYS A 1 82 ? 10.911 -2.918 -3.842 1.00 89.94 82 LYS A C 1
ATOM 690 O O . LYS A 1 82 ? 11.007 -3.688 -4.789 1.00 89.94 82 LYS A O 1
ATOM 695 N N . THR A 1 83 ? 10.792 -1.610 -3.986 1.00 89.88 83 THR A N 1
ATOM 696 C CA . THR A 1 83 ? 10.770 -0.904 -5.264 1.00 89.88 83 THR A CA 1
ATOM 697 C C . THR A 1 83 ? 11.876 0.158 -5.301 1.00 89.88 83 THR A C 1
ATOM 699 O O . THR A 1 83 ? 12.391 0.545 -4.241 1.00 89.88 83 THR A O 1
ATOM 702 N N . PRO A 1 84 ? 12.238 0.667 -6.494 1.00 90.44 84 PRO A N 1
ATOM 703 C CA . PRO A 1 84 ? 13.175 1.785 -6.623 1.00 90.44 84 PRO A CA 1
ATOM 704 C C . PRO A 1 84 ? 12.694 3.075 -5.939 1.00 90.44 84 PRO A C 1
ATOM 706 O O . PRO A 1 84 ? 13.510 3.869 -5.474 1.00 90.44 84 PRO A O 1
ATOM 709 N N . SER A 1 85 ? 11.377 3.283 -5.853 1.00 90.75 85 SER A N 1
ATOM 710 C CA . SER A 1 85 ? 10.774 4.417 -5.147 1.00 90.75 85 SER A CA 1
ATOM 711 C C . SER A 1 85 ? 10.714 4.119 -3.652 1.00 90.75 85 SER A C 1
ATOM 713 O O . SER A 1 85 ? 9.908 3.307 -3.198 1.00 90.75 85 SER A O 1
ATOM 715 N N . ILE A 1 86 ? 11.578 4.773 -2.874 1.00 92.56 86 ILE A N 1
ATOM 716 C CA . ILE A 1 86 ? 11.706 4.515 -1.434 1.00 92.56 86 ILE A CA 1
ATOM 717 C C . ILE A 1 86 ? 10.400 4.764 -0.673 1.00 92.56 86 ILE A C 1
ATOM 719 O O . ILE A 1 86 ? 10.110 4.068 0.295 1.00 92.56 86 ILE A O 1
ATOM 723 N N . GLU A 1 87 ? 9.580 5.694 -1.152 1.00 91.00 87 GLU A N 1
ATOM 724 C CA . GLU A 1 87 ? 8.274 6.032 -0.595 1.00 91.00 87 GLU A CA 1
ATOM 725 C C . GLU A 1 87 ? 7.304 4.843 -0.622 1.00 91.00 87 GLU A C 1
ATOM 727 O O . GLU A 1 87 ? 6.489 4.701 0.285 1.00 91.00 87 GLU A O 1
ATOM 732 N N . ASN A 1 88 ? 7.430 3.952 -1.612 1.00 92.00 88 ASN A N 1
ATOM 733 C CA . ASN A 1 88 ? 6.579 2.768 -1.764 1.00 92.00 88 ASN A CA 1
ATOM 734 C C . ASN A 1 88 ? 7.049 1.585 -0.904 1.00 92.00 88 ASN A C 1
ATOM 736 O O . ASN A 1 88 ? 6.356 0.571 -0.812 1.00 92.00 88 ASN A O 1
ATOM 740 N N . ASN A 1 89 ? 8.227 1.697 -0.284 1.00 93.75 89 ASN A N 1
ATOM 741 C CA . ASN A 1 89 ? 8.795 0.643 0.557 1.00 93.75 89 ASN A CA 1
ATOM 742 C C . ASN A 1 89 ? 8.270 0.711 1.998 1.00 93.75 89 ASN A C 1
ATOM 744 O O . ASN A 1 89 ? 8.519 -0.202 2.784 1.00 93.75 89 ASN A O 1
ATOM 748 N N . THR A 1 90 ? 7.485 1.742 2.317 1.00 94.75 90 THR A N 1
ATOM 749 C CA . THR A 1 90 ? 6.775 1.892 3.587 1.00 94.75 90 THR A CA 1
ATOM 750 C C . THR A 1 90 ? 5.276 1.901 3.328 1.00 94.75 90 THR A C 1
ATOM 752 O O . THR A 1 90 ? 4.764 2.696 2.542 1.00 94.75 90 THR A O 1
ATOM 755 N N . SER A 1 91 ? 4.552 1.020 4.009 1.00 94.44 91 SER A N 1
ATOM 756 C CA . SER A 1 91 ? 3.096 0.975 3.946 1.00 94.44 91 SER A CA 1
ATOM 757 C C . SER A 1 91 ? 2.485 1.851 5.030 1.00 94.44 91 SER A C 1
ATOM 759 O O . SER A 1 91 ? 2.937 1.854 6.173 1.00 94.44 91 SER A O 1
ATOM 761 N N . TYR A 1 92 ? 1.424 2.571 4.670 1.00 95.00 92 TYR A N 1
ATOM 762 C CA . TYR A 1 92 ? 0.694 3.442 5.585 1.00 95.00 92 TYR A CA 1
ATOM 763 C C . TYR A 1 92 ? -0.788 3.091 5.588 1.00 95.00 92 TYR A C 1
ATOM 765 O O . TYR A 1 92 ? -1.413 2.925 4.537 1.00 95.00 92 TYR A O 1
ATOM 773 N N . ALA A 1 93 ? -1.387 3.085 6.772 1.00 95.88 93 ALA A N 1
ATOM 774 C CA . ALA A 1 93 ? -2.823 2.976 6.935 1.00 95.88 93 ALA A CA 1
ATOM 775 C C . ALA A 1 93 ? -3.341 3.870 8.058 1.00 95.88 93 ALA A C 1
ATOM 777 O O . ALA A 1 93 ? -2.620 4.262 8.973 1.00 95.88 93 ALA A O 1
ATOM 778 N N . THR A 1 94 ? -4.634 4.167 7.998 1.00 96.94 94 THR A N 1
ATOM 779 C CA . THR A 1 94 ? -5.360 4.763 9.118 1.00 96.94 94 THR A CA 1
ATOM 780 C C . THR A 1 94 ? -6.323 3.735 9.686 1.00 96.94 94 THR A C 1
ATOM 782 O O . THR A 1 94 ? -7.215 3.250 8.982 1.00 96.94 94 THR A O 1
ATOM 785 N N . TYR A 1 95 ? -6.127 3.400 10.955 1.00 96.06 95 TY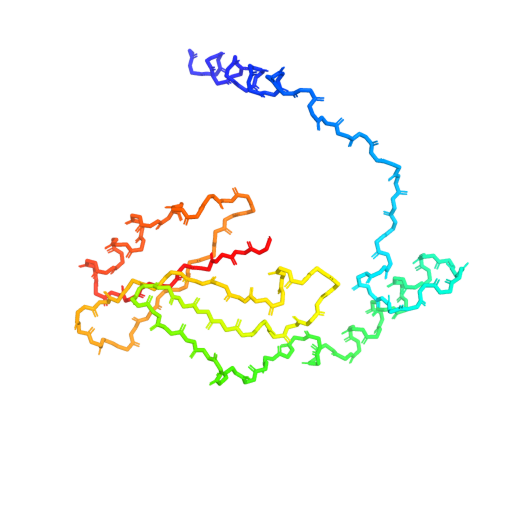R A N 1
ATOM 786 C CA . TYR A 1 95 ? -6.939 2.468 11.711 1.00 96.06 95 TYR A CA 1
ATOM 787 C C . TYR A 1 95 ? -8.075 3.193 12.435 1.00 96.06 95 TYR A C 1
ATOM 789 O O . TYR A 1 95 ? -7.888 4.209 13.100 1.00 96.06 95 TYR A O 1
ATOM 797 N N . PHE A 1 96 ? -9.277 2.649 12.293 1.00 95.56 96 PHE A N 1
ATOM 798 C CA . PHE A 1 96 ? -10.505 3.108 12.919 1.00 95.56 96 PHE A CA 1
ATOM 799 C C . PHE A 1 96 ? -11.031 1.957 13.786 1.00 95.56 96 PHE A C 1
ATOM 801 O O . PHE A 1 96 ? -11.813 1.137 13.301 1.00 95.56 96 PHE A O 1
ATOM 808 N N . PRO A 1 97 ? -10.621 1.860 15.060 1.00 94.00 97 PRO A N 1
ATOM 809 C CA . PRO A 1 97 ? -11.062 0.782 15.935 1.00 94.00 97 PRO A CA 1
ATOM 810 C C . PRO A 1 97 ? -12.537 0.926 16.318 1.00 94.00 97 PRO A C 1
ATOM 812 O O . PRO A 1 97 ? -13.018 2.023 16.612 1.00 94.00 97 PRO A O 1
ATOM 815 N N . HIS A 1 98 ? -13.247 -0.197 16.384 1.00 93.94 98 HIS A N 1
ATOM 816 C CA . HIS A 1 98 ? -14.456 -0.295 17.192 1.00 93.94 98 HIS A CA 1
ATOM 817 C C . HIS A 1 98 ? -14.085 -0.466 18.677 1.00 93.94 98 HIS A C 1
ATOM 819 O O . HIS A 1 98 ? -13.113 -1.147 18.995 1.00 93.94 98 HIS A O 1
ATOM 825 N N . GLU A 1 99 ? -14.873 0.121 19.586 1.00 86.44 99 GLU A N 1
ATOM 826 C CA . GLU A 1 99 ? -14.591 0.146 21.036 1.00 86.44 99 GLU A CA 1
ATOM 827 C C . GLU A 1 99 ? -14.477 -1.253 21.656 1.00 86.44 99 GLU A C 1
ATOM 829 O O . GLU A 1 99 ? -13.707 -1.476 22.586 1.00 86.44 99 GLU A O 1
ATOM 834 N N . THR A 1 100 ? -15.237 -2.213 21.125 1.00 85.00 100 THR A N 1
ATOM 835 C CA . THR A 1 100 ? -15.135 -3.623 21.509 1.00 85.00 100 THR A CA 1
ATOM 836 C C . THR A 1 100 ? -14.519 -4.441 20.385 1.00 85.00 100 THR A C 1
ATOM 838 O O . THR A 1 100 ? -14.902 -4.306 19.219 1.00 85.00 100 THR A O 1
ATOM 841 N N . ASN A 1 101 ? -13.588 -5.329 20.736 1.00 75.94 101 ASN A N 1
ATOM 842 C CA . ASN A 1 101 ? -12.942 -6.225 19.784 1.00 75.94 101 ASN A CA 1
ATOM 843 C C . ASN A 1 101 ? -13.907 -7.339 19.342 1.00 75.94 101 ASN A C 1
ATOM 845 O O . ASN A 1 101 ? -13.940 -8.426 19.919 1.00 75.94 101 ASN A O 1
ATOM 849 N N . LYS A 1 102 ? -14.692 -7.064 18.298 1.00 78.56 102 LYS A N 1
ATOM 850 C CA . LYS A 1 102 ? -15.652 -8.013 17.713 1.00 78.56 102 LYS A CA 1
ATOM 851 C C . LYS A 1 102 ? -15.019 -9.022 16.745 1.00 78.56 102 LYS A C 1
ATOM 853 O O . LYS A 1 102 ? -15.747 -9.791 16.126 1.00 78.56 102 LYS A O 1
ATOM 858 N N . LYS A 1 103 ? -13.683 -9.038 16.612 1.00 83.44 103 LYS A N 1
ATOM 859 C CA . LYS A 1 103 ? -12.929 -9.882 15.661 1.00 83.44 103 LYS A CA 1
ATOM 860 C C . LYS A 1 103 ? -13.384 -9.749 14.196 1.00 83.44 103 LYS A C 1
ATOM 862 O O . LYS A 1 103 ? -13.175 -10.654 13.397 1.00 83.44 103 LYS A O 1
ATOM 867 N N . SER A 1 104 ? -13.996 -8.622 13.840 1.00 89.19 104 SER A N 1
ATOM 868 C CA . SER A 1 104 ? -14.435 -8.296 12.483 1.00 89.19 104 SER A CA 1
ATOM 869 C C . SER A 1 104 ? -13.797 -6.990 12.037 1.00 89.19 104 SER A C 1
ATOM 871 O O . SER A 1 104 ? -13.877 -5.991 12.761 1.00 89.19 104 SER A O 1
ATOM 873 N N . ALA A 1 105 ? -13.216 -6.985 10.841 1.00 94.19 105 ALA A N 1
ATOM 874 C CA . ALA A 1 105 ? -12.610 -5.800 10.260 1.00 94.19 105 ALA A CA 1
ATOM 875 C C . ALA A 1 105 ? -12.933 -5.667 8.769 1.00 94.19 105 ALA A C 1
ATOM 877 O O . ALA A 1 105 ? -13.172 -6.660 8.082 1.00 94.19 105 ALA A O 1
ATOM 878 N N . VAL A 1 106 ? -12.919 -4.430 8.277 1.00 96.19 106 VAL A N 1
ATOM 879 C CA . VAL A 1 106 ? -13.010 -4.094 6.854 1.00 96.19 106 VAL A CA 1
ATOM 880 C C . VAL A 1 106 ? -11.747 -3.363 6.420 1.00 96.19 106 VAL A C 1
ATOM 882 O O . VAL A 1 106 ? -11.327 -2.394 7.053 1.00 96.19 106 VAL A O 1
ATOM 885 N N . LEU A 1 107 ? -11.177 -3.809 5.302 1.00 96.50 107 LEU A N 1
ATOM 886 C CA . LEU A 1 107 ? -10.093 -3.125 4.609 1.00 96.50 107 LEU A CA 1
ATOM 887 C C . LEU A 1 107 ? -10.675 -2.209 3.527 1.00 96.50 107 LEU A C 1
ATOM 889 O O . LEU A 1 107 ? -11.422 -2.658 2.659 1.00 96.50 107 LEU A O 1
ATOM 893 N N . VAL A 1 108 ? -10.327 -0.926 3.569 1.00 96.75 108 VAL A N 1
ATOM 894 C CA . VAL A 1 108 ? -10.747 0.071 2.581 1.00 96.75 108 VAL A CA 1
ATOM 895 C C . VAL A 1 108 ? -9.568 0.405 1.674 1.00 96.75 108 VAL A C 1
ATOM 897 O O . VAL A 1 108 ? -8.600 1.035 2.105 1.00 96.75 108 VAL A O 1
ATOM 900 N N . LEU A 1 109 ? -9.686 0.005 0.406 1.00 95.81 109 LEU A N 1
ATOM 901 C CA . LEU A 1 109 ? -8.747 0.334 -0.665 1.00 95.81 109 LEU A CA 1
ATOM 902 C C . LEU A 1 109 ? -9.271 1.555 -1.432 1.00 95.81 109 LEU A C 1
ATOM 904 O O . LEU A 1 109 ? -10.306 1.457 -2.098 1.00 95.81 109 LEU A O 1
ATOM 908 N N . PRO A 1 110 ? -8.630 2.726 -1.315 1.00 94.50 110 PRO A N 1
ATOM 909 C CA . PRO A 1 110 ? -9.060 3.900 -2.055 1.00 94.50 110 PRO A CA 1
ATOM 910 C C . PRO A 1 110 ? -8.749 3.780 -3.557 1.00 94.50 110 PRO A C 1
ATOM 912 O O . PRO A 1 110 ? -7.905 2.996 -3.976 1.00 94.50 110 PRO A O 1
ATOM 915 N N . HIS A 1 111 ? -9.403 4.607 -4.376 1.00 91.25 111 HIS A N 1
ATOM 916 C CA . HIS A 1 111 ? -9.037 4.763 -5.786 1.00 91.25 111 HIS A CA 1
ATOM 917 C C . HIS A 1 111 ? -7.705 5.517 -5.950 1.00 91.25 111 HIS A C 1
ATOM 919 O O . HIS A 1 111 ? -7.265 6.233 -5.046 1.00 91.25 111 HIS A O 1
ATOM 925 N N . TRP A 1 112 ? -7.096 5.399 -7.133 1.00 87.88 112 TRP A N 1
ATOM 926 C CA . TRP A 1 112 ? -5.850 6.092 -7.467 1.00 87.88 112 TRP A CA 1
ATOM 927 C C . TRP A 1 112 ? -5.993 7.616 -7.323 1.00 87.88 112 TRP A C 1
ATOM 929 O O . TRP A 1 112 ? -6.986 8.191 -7.769 1.00 87.88 112 TRP A O 1
ATOM 939 N N . ASN A 1 113 ? -5.004 8.267 -6.702 1.00 84.81 113 ASN A N 1
ATOM 940 C CA . ASN A 1 113 ? -4.997 9.695 -6.342 1.00 84.81 113 ASN A CA 1
ATOM 941 C C . ASN A 1 113 ? -6.031 10.138 -5.286 1.00 84.81 113 ASN A C 1
ATOM 943 O O . ASN A 1 113 ? -6.280 11.339 -5.122 1.00 84.81 113 ASN A O 1
ATOM 947 N N . ALA A 1 114 ? -6.631 9.214 -4.533 1.00 89.56 114 ALA A N 1
ATOM 948 C CA . ALA A 1 114 ? -7.458 9.590 -3.393 1.00 89.56 114 ALA A CA 1
ATOM 949 C C . ALA A 1 114 ? -6.633 10.329 -2.327 1.00 89.56 114 ALA A C 1
ATOM 951 O O . ALA A 1 114 ? -5.569 9.877 -1.902 1.00 89.56 114 ALA A O 1
ATOM 952 N N . LYS A 1 115 ? -7.167 11.445 -1.827 1.00 88.94 115 LYS A N 1
ATOM 953 C CA . LYS A 1 115 ? -6.525 12.216 -0.755 1.00 88.94 115 LYS A CA 1
ATOM 954 C C . LYS A 1 115 ? -6.530 11.423 0.555 1.00 88.94 115 LYS A C 1
ATOM 956 O O . LYS A 1 115 ? -7.397 10.577 0.766 1.00 88.94 115 LYS A O 1
ATOM 961 N N . ALA A 1 116 ? -5.615 11.759 1.465 1.00 84.00 116 ALA A N 1
ATOM 962 C CA . ALA A 1 116 ? -5.438 11.056 2.740 1.00 84.00 116 ALA A CA 1
ATOM 963 C C . ALA A 1 116 ? -6.747 10.860 3.532 1.00 84.00 116 ALA A C 1
ATOM 965 O O . ALA A 1 116 ? -7.008 9.766 4.013 1.00 84.00 116 ALA A O 1
ATOM 966 N N . GLY A 1 117 ? -7.602 11.889 3.603 1.00 89.56 117 GLY A N 1
ATOM 967 C CA . GLY A 1 117 ? -8.876 11.828 4.334 1.00 89.56 117 GLY A CA 1
ATOM 968 C C . GLY A 1 117 ? -10.058 11.228 3.562 1.00 89.56 117 GLY A C 1
ATOM 969 O O . GLY A 1 117 ? -11.157 11.114 4.110 1.00 89.56 117 GLY A O 1
ATOM 970 N N . THR A 1 118 ? -9.893 10.876 2.283 1.00 92.38 118 THR A N 1
ATOM 971 C CA . THR A 1 118 ? -10.979 10.264 1.509 1.00 92.38 118 THR A CA 1
ATOM 972 C C . THR A 1 118 ? -11.359 8.921 2.143 1.00 92.38 118 THR A C 1
ATOM 974 O O . THR A 1 118 ? -10.491 8.127 2.494 1.00 92.38 118 THR A O 1
ATOM 977 N N . TYR A 1 119 ? -12.667 8.674 2.269 1.00 95.75 119 TYR A N 1
ATOM 978 C CA . TYR A 1 119 ? -13.279 7.496 2.906 1.00 95.75 119 TYR A CA 1
ATOM 979 C C . TYR A 1 119 ? -13.237 7.438 4.441 1.00 95.75 119 TYR A C 1
ATOM 981 O O . TYR A 1 119 ? -13.784 6.498 5.009 1.00 95.75 119 TYR A O 1
ATOM 989 N N . PHE A 1 120 ? -12.710 8.444 5.146 1.00 96.25 120 PHE A N 1
ATOM 990 C CA . PHE A 1 120 ? -12.705 8.430 6.619 1.00 96.25 120 PHE A CA 1
ATOM 991 C C . PHE A 1 120 ? -14.112 8.366 7.220 1.00 96.25 120 PHE A C 1
ATOM 993 O O . PHE A 1 120 ? -14.337 7.652 8.194 1.00 96.25 120 PHE A O 1
ATOM 1000 N N . ASP A 1 121 ? -15.079 9.067 6.629 1.00 96.81 121 ASP A N 1
ATOM 1001 C CA . ASP A 1 121 ? -16.465 9.021 7.104 1.00 96.81 121 ASP A CA 1
ATOM 1002 C C . ASP A 1 121 ? -17.120 7.657 6.856 1.00 96.81 121 ASP A C 1
ATOM 1004 O O . ASP A 1 121 ? -17.929 7.211 7.670 1.00 96.81 121 ASP A O 1
ATOM 1008 N N . LEU A 1 122 ? -16.713 6.953 5.793 1.00 96.38 122 LEU A N 1
ATOM 1009 C CA . LEU A 1 122 ? -17.124 5.571 5.548 1.00 96.38 122 LEU A CA 1
ATOM 1010 C C . LEU A 1 122 ? -16.526 4.627 6.603 1.00 96.38 122 LEU A C 1
ATOM 1012 O O . LEU A 1 122 ? -17.249 3.809 7.164 1.00 96.38 122 LEU A O 1
ATOM 1016 N N . CYS A 1 123 ? -15.245 4.785 6.947 1.00 96.75 123 CYS A N 1
ATOM 1017 C CA . CYS A 1 123 ? -14.618 4.024 8.032 1.00 96.75 123 CYS A CA 1
ATOM 1018 C C . CYS A 1 123 ? -15.320 4.264 9.376 1.00 96.75 123 CYS A C 1
ATOM 1020 O O . CYS A 1 123 ? -15.671 3.320 10.076 1.00 96.75 123 CYS A O 1
ATOM 1022 N N . LYS A 1 124 ? -15.621 5.524 9.711 1.00 95.25 124 LYS A N 1
ATOM 1023 C CA . LYS A 1 124 ? -16.391 5.863 10.920 1.00 95.25 124 LYS A CA 1
ATOM 1024 C C . LYS A 1 124 ? -17.800 5.269 10.895 1.00 95.25 124 LYS A C 1
ATOM 1026 O O . LYS A 1 124 ? -18.328 4.918 11.947 1.00 95.25 124 LYS A O 1
ATOM 1031 N N . PHE A 1 125 ? -18.426 5.170 9.723 1.00 95.81 125 PHE A N 1
ATOM 1032 C CA . PHE A 1 125 ? -19.714 4.497 9.579 1.00 95.81 125 PHE A CA 1
ATOM 1033 C C . PHE A 1 125 ? -19.605 2.996 9.877 1.00 95.81 125 PHE A C 1
ATOM 1035 O O . PHE A 1 125 ? -20.442 2.482 10.617 1.00 95.81 125 PHE A O 1
ATOM 1042 N N . PHE A 1 126 ? -18.558 2.312 9.401 1.00 94.75 126 PHE A N 1
ATOM 1043 C CA . PHE A 1 126 ? -18.313 0.906 9.750 1.00 94.75 126 PHE A CA 1
ATOM 1044 C C . PHE A 1 126 ? -18.172 0.696 11.259 1.00 94.75 126 PHE A C 1
ATOM 1046 O O . PHE A 1 126 ? -18.804 -0.209 11.810 1.00 94.75 126 PHE A O 1
ATOM 1053 N N . ASN A 1 127 ? -17.472 1.596 11.952 1.00 92.38 127 ASN A N 1
ATOM 1054 C CA . ASN A 1 127 ? -17.374 1.533 13.408 1.00 92.38 127 ASN A CA 1
ATOM 1055 C C . ASN A 1 127 ? -18.760 1.610 14.062 1.00 92.38 127 ASN A C 1
ATOM 1057 O O . ASN A 1 127 ? -19.065 0.811 14.939 1.00 92.38 127 ASN A O 1
ATOM 1061 N N . LYS A 1 128 ? -19.651 2.497 13.598 1.00 90.75 128 LYS A N 1
ATOM 1062 C CA . LYS A 1 128 ? -21.018 2.607 14.147 1.00 90.75 128 LYS A CA 1
ATOM 1063 C C . LYS A 1 128 ? -21.840 1.325 14.002 1.00 90.75 128 LYS A C 1
ATOM 1065 O O . LYS A 1 128 ? -22.713 1.081 14.828 1.00 90.75 128 LYS A O 1
ATOM 1070 N N . VAL A 1 129 ? -21.572 0.511 12.980 1.00 91.88 129 VAL A N 1
ATOM 1071 C CA . VAL A 1 129 ? -22.237 -0.790 12.778 1.00 91.88 129 VAL A CA 1
ATOM 1072 C C . VAL A 1 129 ? -21.459 -1.964 13.385 1.00 91.88 129 VAL A C 1
ATOM 1074 O O . VAL A 1 129 ? -21.842 -3.118 13.209 1.00 91.88 129 VAL A O 1
ATOM 1077 N N . GLY A 1 130 ? -20.403 -1.690 14.157 1.00 91.81 130 GLY A N 1
ATOM 1078 C CA . GLY A 1 130 ? -19.672 -2.690 14.932 1.00 91.81 130 GLY A CA 1
ATOM 1079 C C . GLY A 1 130 ? -18.473 -3.322 14.228 1.00 91.81 130 GLY A C 1
ATOM 1080 O O . GLY A 1 130 ? -18.050 -4.396 14.646 1.00 91.81 130 GLY A O 1
ATOM 1081 N N . ILE A 1 131 ? -17.938 -2.702 13.177 1.00 94.81 131 ILE A N 1
ATOM 1082 C CA . ILE A 1 131 ? -16.825 -3.240 12.387 1.00 94.81 131 ILE A CA 1
ATOM 1083 C C . ILE A 1 131 ? -15.645 -2.275 12.487 1.00 94.81 131 ILE A C 1
ATOM 1085 O O . ILE A 1 131 ? -15.795 -1.107 12.142 1.00 94.81 131 ILE A O 1
ATOM 1089 N N . SER A 1 132 ? -14.475 -2.747 12.927 1.00 95.81 132 SER A N 1
ATOM 1090 C CA . SER A 1 132 ? -13.253 -1.937 12.839 1.00 95.81 132 SER A CA 1
ATOM 1091 C C . SER A 1 132 ? -12.869 -1.742 11.372 1.00 95.81 132 SER A C 1
ATOM 1093 O O . SER A 1 132 ? -12.962 -2.676 10.577 1.00 95.81 132 SER A O 1
ATOM 1095 N N . ALA A 1 133 ? -12.398 -0.562 10.992 1.00 96.69 133 ALA A N 1
ATOM 1096 C CA . ALA A 1 133 ? -11.979 -0.296 9.619 1.00 96.69 133 ALA A CA 1
ATOM 1097 C C . ALA A 1 133 ? -10.491 0.056 9.542 1.00 96.69 133 ALA A C 1
ATOM 1099 O O . ALA A 1 133 ? -9.956 0.748 10.403 1.00 96.69 133 ALA A O 1
ATOM 1100 N N . LEU A 1 134 ? -9.825 -0.390 8.482 1.00 96.31 134 LEU A N 1
ATOM 1101 C CA . LEU A 1 134 ? -8.456 -0.012 8.152 1.00 96.31 134 LEU A CA 1
ATOM 1102 C C . LEU A 1 134 ? -8.449 0.556 6.736 1.00 96.31 134 LEU A C 1
ATOM 1104 O O . LEU A 1 134 ? -8.825 -0.133 5.791 1.00 96.31 134 LEU A O 1
ATOM 1108 N N . ARG A 1 135 ? -8.048 1.815 6.570 1.00 97.00 135 ARG A N 1
ATOM 1109 C CA . ARG A 1 135 ? -7.930 2.446 5.249 1.00 97.00 135 ARG A CA 1
ATOM 1110 C C . ARG A 1 135 ? -6.469 2.482 4.839 1.00 97.00 135 ARG A C 1
ATOM 1112 O O . ARG A 1 135 ? -5.682 3.134 5.520 1.00 97.00 135 ARG A O 1
ATOM 1119 N N . LEU A 1 136 ? -6.131 1.853 3.716 1.00 95.06 136 LEU A N 1
ATOM 1120 C CA . LEU A 1 136 ? -4.776 1.890 3.161 1.00 95.06 136 LEU A CA 1
ATOM 1121 C C . LEU A 1 136 ? -4.505 3.198 2.422 1.00 95.06 136 LEU A C 1
ATOM 1123 O O . LEU A 1 136 ? -5.381 3.743 1.750 1.00 95.06 136 LEU A O 1
ATOM 1127 N N . THR A 1 137 ? -3.278 3.692 2.524 1.00 92.06 137 THR A N 1
ATOM 1128 C CA . THR A 1 137 ? -2.720 4.651 1.573 1.00 92.06 137 THR A CA 1
ATOM 1129 C C . THR A 1 137 ? -2.019 3.848 0.495 1.00 92.06 137 THR A C 1
ATOM 1131 O O . THR A 1 137 ? -1.029 3.179 0.772 1.00 92.06 137 THR A O 1
ATOM 1134 N N . LEU A 1 138 ? -2.575 3.880 -0.713 1.00 86.00 138 LEU A N 1
ATOM 1135 C CA . LEU A 1 138 ? -1.928 3.265 -1.862 1.00 86.00 138 LEU A CA 1
ATOM 1136 C C . LEU A 1 138 ? -0.846 4.211 -2.408 1.00 86.00 138 LEU A C 1
ATOM 1138 O O . LEU A 1 138 ? -1.049 5.429 -2.318 1.00 86.00 138 LEU A O 1
ATOM 1142 N N . PRO A 1 139 ? 0.262 3.660 -2.931 1.00 75.38 139 PRO A N 1
ATOM 1143 C CA . PRO A 1 139 ? 1.300 4.430 -3.609 1.00 75.38 139 PRO A CA 1
ATOM 1144 C C . PRO A 1 139 ? 0.783 5.158 -4.862 1.00 75.38 139 PRO A C 1
ATOM 1146 O O . PRO A 1 139 ? -0.228 4.712 -5.463 1.00 75.38 139 PRO A O 1
#

Foldseek 3Di:
DVVVVVVVVCVCVVPVDPPDDDDPDDLPLLFQDVDPDVDDSVVSVVVSVVVCVVVVCVVPDDDDWDAWDDDPQKIKTADPDDHPPVVQRMWIKGKADQPDPPVAEEEAEDDPPDDPCPCVVVQVVCSVVPHIYIYTDHD

Secondary structure (DSSP, 8-state):
-HHHHHHHHHHHHHHH------PPP---GGGT-S---S--HHHHHHHHHHHHHHTHHHHT--------EEETTEEEEE-SS--SSGGGGEEEEEEE--SS--S-EEEE-PPTT--TTTTHHHHHHHHHTT-EEEEEE--